Protein AF-A0A914PTU1-F1 (afdb_monomer_lite)

Sequence (161 aa):
MLQQLAYAKQINLPSSGRSLLHLQDDDSEMRTYFAYGGILLILFILLLITLIQKRRQSKPLAANMLQFLKADEWELNESDVLIQFVHKIGNGSTAEVYRGKLSKDFRTPANGPVVLDESYQVAVKILKKNASETQKAEFSAEMEISKLIGRNNRIVNLIGK

Organism: NCBI:txid227884

Foldseek 3Di:
DDDDPDDDDPDDDDPPPPVVVVVVVVVVVVVVVVVVVVVVVVVVVVVVVVVVVVVVVVVVVVVVVVVVVDDDLQADDPQQKAWDPVAWPDDDPFKTKTKIAGDPPDDQSDDDDDPDDPRRIDIDIGTDPPHDPVSVVVVVVVVVVLVVVADDPPDDHRRHD

pLDDT: mean 77.25, std 17.7, range [39.19, 97.62]

InterPro domains:
  IPR000719 Protein kinase domain [PS50011] (83-161)
  IPR001245 Serine-threonine/tyrosine-protein kinase, catalytic domain [PF07714] (83-160)
  IPR011009 Protein kinase-like domain superfamily [SSF56112] (67-160)
  IPR050122 Receptor Tyrosine Kinase [PTHR24416] (39-160)

Structure (mmCIF, N/CA/C/O backbone):
data_AF-A0A914PTU1-F1
#
_entry.id   AF-A0A914PTU1-F1
#
loop_
_atom_site.group_PDB
_atom_site.id
_atom_site.type_symbol
_atom_site.label_atom_id
_atom_site.label_alt_id
_atom_site.label_comp_id
_atom_site.label_asym_id
_atom_site.label_entity_id
_atom_site.label_seq_id
_atom_site.pdbx_PDB_ins_code
_atom_site.Cartn_x
_atom_site.Cartn_y
_atom_site.Cartn_z
_atom_site.occupancy
_atom_site.B_iso_or_equiv
_atom_site.auth_seq_id
_atom_site.auth_comp_id
_atom_site.auth_asym_id
_atom_site.auth_atom_id
_atom_site.pdbx_PDB_model_num
ATOM 1 N N . MET A 1 1 ? 42.000 55.537 -96.298 1.00 42.44 1 MET A N 1
ATOM 2 C CA . MET A 1 1 ? 43.142 54.628 -96.525 1.00 42.44 1 MET A CA 1
ATOM 3 C C . MET A 1 1 ? 43.801 54.328 -95.187 1.00 42.44 1 MET A C 1
ATOM 5 O O . MET A 1 1 ? 44.315 55.258 -94.589 1.00 42.44 1 MET A O 1
ATOM 9 N N . LEU A 1 2 ? 43.737 53.053 -94.775 1.00 39.19 2 LEU A N 1
ATOM 10 C CA . LEU A 1 2 ? 44.742 52.312 -93.986 1.00 39.19 2 LEU A CA 1
ATOM 11 C C . LEU A 1 2 ? 45.057 52.898 -92.590 1.00 39.19 2 LEU A C 1
ATOM 13 O O . LEU A 1 2 ? 45.820 53.841 -92.466 1.00 39.19 2 LEU A O 1
ATOM 17 N N . GLN A 1 3 ? 44.485 52.430 -91.475 1.00 45.81 3 GLN A N 1
ATOM 18 C CA . GLN A 1 3 ? 44.412 51.039 -91.004 1.00 45.81 3 GLN A CA 1
ATOM 19 C C . GLN A 1 3 ? 45.760 50.325 -91.179 1.00 45.81 3 GLN A C 1
ATOM 21 O O . GLN A 1 3 ? 45.937 49.618 -92.160 1.00 45.81 3 GLN A O 1
ATOM 26 N N . GLN A 1 4 ? 46.704 50.570 -90.260 1.00 51.19 4 GLN A N 1
ATOM 27 C CA . GLN A 1 4 ? 47.726 49.621 -89.784 1.00 51.19 4 GLN A CA 1
ATOM 28 C C . GLN A 1 4 ? 48.663 50.299 -88.766 1.00 51.19 4 GLN A C 1
ATOM 30 O O . GLN A 1 4 ? 49.693 50.855 -89.120 1.00 51.19 4 GLN A O 1
ATOM 35 N N . LEU A 1 5 ? 48.318 50.225 -87.479 1.00 46.56 5 LEU A N 1
ATOM 36 C CA . LEU A 1 5 ? 49.283 50.355 -86.376 1.00 46.56 5 LEU A CA 1
ATOM 37 C C . LEU A 1 5 ? 48.986 49.280 -85.324 1.00 46.56 5 LEU A C 1
ATOM 39 O O . LEU A 1 5 ? 48.768 49.545 -84.147 1.00 46.56 5 LEU A O 1
ATOM 43 N N . ALA A 1 6 ? 48.944 48.037 -85.795 1.00 49.97 6 ALA A N 1
ATOM 44 C CA . ALA A 1 6 ? 48.951 46.850 -84.962 1.00 49.97 6 ALA A CA 1
ATOM 45 C C . ALA A 1 6 ? 50.060 45.935 -85.473 1.00 49.97 6 ALA A C 1
ATOM 47 O O . ALA A 1 6 ? 49.818 45.164 -86.392 1.00 49.97 6 ALA A O 1
ATOM 48 N N . TYR A 1 7 ? 51.261 46.021 -84.898 1.00 46.81 7 TYR A N 1
ATOM 49 C CA . TYR A 1 7 ? 52.087 44.833 -84.688 1.00 46.81 7 TYR A CA 1
ATOM 50 C C . TYR A 1 7 ? 53.281 45.121 -83.774 1.00 46.81 7 TYR A C 1
ATOM 52 O O . TYR A 1 7 ? 53.901 46.173 -83.857 1.00 46.81 7 TYR A O 1
ATOM 60 N N . ALA A 1 8 ? 53.621 44.117 -82.966 1.00 49.75 8 ALA A N 1
ATOM 61 C CA . ALA A 1 8 ? 54.862 43.967 -82.209 1.00 49.75 8 ALA A CA 1
ATOM 62 C C . ALA A 1 8 ? 55.012 44.755 -80.893 1.00 49.75 8 ALA A C 1
ATOM 64 O O . ALA A 1 8 ? 55.836 45.657 -80.767 1.00 49.75 8 ALA A O 1
ATOM 65 N N . LYS A 1 9 ? 54.353 44.258 -79.837 1.00 44.16 9 LYS A N 1
ATOM 66 C CA . LYS A 1 9 ? 55.055 44.062 -78.555 1.00 44.16 9 LYS A CA 1
ATOM 67 C C . LYS A 1 9 ? 54.439 42.920 -77.743 1.00 44.16 9 LYS A C 1
ATOM 69 O O . LYS A 1 9 ? 53.749 43.129 -76.751 1.00 44.16 9 LYS A O 1
ATOM 74 N N . GLN A 1 10 ? 54.700 41.687 -78.182 1.00 51.75 10 GLN A N 1
ATOM 75 C CA . GLN A 1 10 ? 54.649 40.522 -77.299 1.00 51.75 10 GLN A CA 1
ATOM 76 C C . GLN A 1 10 ? 55.755 40.687 -76.251 1.00 51.75 10 GLN A C 1
ATOM 78 O O . GLN A 1 10 ? 56.933 40.508 -76.549 1.00 51.75 10 GLN A O 1
ATOM 83 N N . ILE A 1 11 ? 55.374 41.056 -75.031 1.00 48.94 11 ILE A N 1
ATOM 84 C CA . ILE A 1 11 ? 56.231 40.899 -73.859 1.00 48.94 11 ILE A CA 1
ATOM 85 C C . ILE A 1 11 ? 55.790 39.596 -73.199 1.00 48.94 11 ILE A C 1
ATOM 87 O O . ILE A 1 11 ? 54.703 39.507 -72.634 1.00 48.94 11 ILE A O 1
ATOM 91 N N . ASN A 1 12 ? 56.634 38.575 -73.341 1.00 52.88 12 ASN A N 1
ATOM 92 C CA . ASN A 1 12 ? 56.580 37.339 -72.574 1.00 52.88 12 ASN A CA 1
ATOM 93 C C . ASN A 1 12 ? 56.607 37.668 -71.074 1.00 52.88 12 ASN A C 1
ATOM 95 O O . ASN A 1 12 ? 57.621 38.156 -70.576 1.00 52.88 12 ASN A O 1
ATOM 99 N N . LEU A 1 13 ? 55.526 37.360 -70.354 1.00 54.84 13 LEU A N 1
ATOM 100 C CA . LEU A 1 13 ? 55.585 37.096 -68.916 1.00 54.84 13 LEU A CA 1
ATOM 101 C C . LEU A 1 13 ? 55.408 35.584 -68.693 1.00 54.84 13 LEU A C 1
ATOM 103 O O . LEU A 1 13 ? 54.535 34.982 -69.323 1.00 54.84 13 LEU A O 1
ATOM 107 N N . PRO A 1 14 ? 56.226 34.956 -67.829 1.00 46.00 14 PRO A N 1
ATOM 108 C CA . PRO A 1 14 ? 56.241 33.508 -67.649 1.00 46.00 14 PRO A CA 1
ATOM 109 C C . PRO A 1 14 ? 54.942 32.991 -67.011 1.00 46.00 14 PRO A C 1
ATOM 111 O O . PRO A 1 14 ? 54.444 33.531 -66.025 1.00 46.00 14 PRO A O 1
ATOM 114 N N . SER A 1 15 ? 54.415 31.901 -67.569 1.00 56.53 15 SER A N 1
ATOM 115 C CA . SER A 1 15 ? 53.147 31.238 -67.230 1.00 56.53 15 SER A CA 1
ATOM 116 C C . SER A 1 15 ? 53.170 30.399 -65.941 1.00 56.53 15 SER A C 1
ATOM 118 O O . SER A 1 15 ? 52.238 29.638 -65.688 1.00 56.53 15 SER A O 1
ATOM 120 N N . SER A 1 16 ? 54.187 30.541 -65.090 1.00 55.00 16 SER A N 1
ATOM 121 C CA . SER A 1 16 ? 54.391 29.670 -63.921 1.00 55.00 16 SER A CA 1
ATOM 122 C C . SER A 1 16 ? 53.470 29.963 -62.723 1.00 55.00 16 SER A C 1
ATOM 124 O O . SER A 1 16 ? 53.469 29.203 -61.762 1.00 55.00 16 SER A O 1
ATOM 126 N N . GLY A 1 17 ? 52.676 31.041 -62.757 1.00 50.41 17 GLY A N 1
ATOM 127 C CA . GLY A 1 17 ? 51.800 31.448 -61.644 1.00 50.41 17 GLY A CA 1
ATOM 128 C C . GLY A 1 17 ? 50.353 30.937 -61.700 1.00 50.41 17 GLY A C 1
ATOM 129 O O . GLY A 1 17 ? 49.643 31.028 -60.705 1.00 50.41 17 GLY A O 1
ATOM 130 N N . ARG A 1 18 ? 49.886 30.402 -62.838 1.00 52.72 18 ARG A N 1
ATOM 131 C CA . ARG A 1 18 ? 48.481 29.963 -62.991 1.00 52.72 18 ARG A CA 1
ATOM 132 C C . ARG A 1 18 ? 48.214 28.543 -62.489 1.00 52.72 18 ARG A C 1
ATOM 134 O O . ARG A 1 18 ? 47.102 28.265 -62.061 1.00 52.72 18 ARG A O 1
ATOM 141 N N . SER A 1 19 ? 49.222 27.673 -62.473 1.00 53.34 19 SER A N 1
ATOM 142 C CA . SER A 1 19 ? 49.052 26.281 -62.030 1.00 53.34 19 SER A CA 1
ATOM 143 C C . SER A 1 19 ? 49.020 26.121 -60.504 1.00 53.34 19 SER A C 1
ATOM 145 O O . SER A 1 19 ? 48.463 25.147 -60.014 1.00 53.34 19 SER A O 1
ATOM 147 N N . LEU A 1 20 ? 49.573 27.074 -59.742 1.00 51.72 20 LEU A N 1
ATOM 148 C CA . LEU A 1 20 ? 49.569 27.027 -58.272 1.00 51.72 20 LEU A CA 1
ATOM 149 C C . LEU A 1 20 ? 48.252 27.508 -57.648 1.00 51.72 20 LEU A C 1
ATOM 151 O O . LEU A 1 20 ? 47.875 27.014 -56.593 1.00 51.72 20 LEU A O 1
ATOM 155 N N . LEU A 1 21 ? 47.522 28.414 -58.306 1.00 53.25 21 LEU A N 1
ATOM 156 C CA . LEU A 1 21 ? 46.218 28.872 -57.812 1.00 53.25 21 LEU A CA 1
ATOM 157 C C . LEU A 1 21 ? 45.119 27.815 -57.996 1.00 53.25 21 LEU A C 1
ATOM 159 O O . LEU A 1 21 ? 44.223 27.735 -57.169 1.00 53.25 21 LEU A O 1
ATOM 163 N N . HIS A 1 22 ? 45.215 26.969 -59.026 1.00 52.56 22 HIS A N 1
ATOM 164 C CA . HIS A 1 22 ? 44.213 25.930 -59.293 1.00 52.56 22 HIS A CA 1
ATOM 165 C C . HIS A 1 22 ? 44.381 24.682 -58.403 1.00 52.56 22 HIS A C 1
ATOM 167 O O . HIS A 1 22 ? 43.404 24.001 -58.113 1.00 52.56 22 HIS A O 1
ATOM 173 N N . LEU A 1 23 ? 45.602 24.379 -57.944 1.00 54.09 23 LEU A N 1
ATOM 174 C CA . LEU A 1 23 ? 45.843 23.274 -57.002 1.00 54.09 23 LEU A CA 1
ATOM 175 C C . LEU A 1 23 ? 45.496 23.651 -55.556 1.00 54.09 23 LEU A C 1
ATOM 177 O O . LEU A 1 23 ? 45.184 22.781 -54.752 1.00 54.09 23 LEU A O 1
ATOM 181 N N . GLN A 1 24 ? 45.540 24.943 -55.224 1.00 53.88 24 GLN A N 1
ATOM 182 C CA . GLN A 1 24 ? 45.230 25.423 -53.879 1.00 53.88 24 GLN A CA 1
ATOM 183 C C . GLN A 1 24 ? 43.719 25.563 -53.624 1.00 53.88 24 GLN A C 1
ATOM 185 O O . GLN A 1 24 ? 43.294 25.503 -52.470 1.00 53.88 24 GLN A O 1
ATOM 190 N N . ASP A 1 25 ? 42.920 25.707 -54.686 1.00 57.38 25 ASP A N 1
ATOM 191 C CA . ASP A 1 25 ? 41.456 25.796 -54.611 1.00 57.38 25 ASP A CA 1
ATOM 192 C C . ASP A 1 25 ? 40.821 24.422 -54.316 1.00 57.38 25 ASP A C 1
ATOM 194 O O . ASP A 1 25 ? 40.005 24.297 -53.403 1.00 57.38 25 ASP A O 1
ATOM 198 N N . ASP A 1 26 ? 41.294 23.365 -54.985 1.00 62.84 26 ASP A N 1
ATOM 199 C CA . ASP A 1 26 ? 40.749 21.997 -54.890 1.00 62.84 26 ASP A CA 1
ATOM 200 C C . ASP A 1 26 ? 40.943 21.381 -53.484 1.00 62.84 26 ASP A C 1
ATOM 202 O O . ASP A 1 26 ? 40.036 20.788 -52.892 1.00 62.84 26 ASP A O 1
ATOM 206 N N . ASP A 1 27 ? 42.102 21.636 -52.863 1.00 66.44 27 ASP A N 1
ATOM 207 C CA . ASP A 1 27 ? 42.380 21.236 -51.477 1.00 66.44 27 ASP A CA 1
ATOM 208 C C . ASP A 1 27 ? 41.468 21.950 -50.462 1.00 66.44 27 ASP A C 1
ATOM 210 O O . ASP A 1 27 ? 41.181 21.414 -49.384 1.00 66.44 27 ASP A O 1
ATOM 214 N N . SER A 1 28 ? 41.021 23.170 -50.776 1.00 68.19 28 SER A N 1
ATOM 215 C CA . SER A 1 28 ? 40.171 23.981 -49.899 1.00 68.19 28 SER A CA 1
ATOM 216 C C . SER A 1 28 ? 38.699 23.565 -49.973 1.00 68.19 28 SER A C 1
ATOM 218 O O . SER A 1 28 ? 38.025 23.476 -48.938 1.00 68.19 28 SER A O 1
ATOM 220 N N . GLU A 1 29 ? 38.226 23.196 -51.165 1.00 77.56 29 GLU A N 1
ATOM 221 C CA . GLU A 1 29 ? 36.885 22.657 -51.375 1.00 77.56 29 GLU A CA 1
ATOM 222 C C . GLU A 1 29 ? 36.744 21.283 -50.715 1.00 77.56 29 GLU A C 1
ATOM 224 O O . GLU A 1 29 ? 35.802 21.051 -49.954 1.00 77.56 29 GLU A O 1
ATOM 229 N N . MET A 1 30 ? 37.734 20.401 -50.885 1.00 74.88 30 MET A N 1
ATOM 230 C CA . MET A 1 30 ? 37.739 19.075 -50.257 1.00 74.88 30 MET A CA 1
ATOM 231 C C . MET A 1 30 ? 37.681 19.160 -48.728 1.00 74.88 30 MET A C 1
ATOM 233 O O . MET A 1 30 ? 36.872 18.478 -48.094 1.00 74.88 30 MET A O 1
ATOM 237 N N . ARG A 1 31 ? 38.467 20.054 -48.112 1.00 79.56 31 ARG A N 1
ATOM 238 C CA . ARG A 1 31 ? 38.407 20.315 -46.659 1.00 79.56 31 ARG A CA 1
ATOM 239 C C . ARG A 1 31 ? 37.033 20.804 -46.215 1.00 79.56 31 ARG A C 1
ATOM 241 O O . ARG A 1 31 ? 36.557 20.414 -45.149 1.00 79.56 31 ARG A O 1
ATOM 248 N N . THR A 1 32 ? 36.398 21.627 -47.036 1.00 82.94 32 THR A N 1
ATOM 249 C CA . THR A 1 32 ? 35.070 22.177 -46.775 1.00 82.94 32 THR A CA 1
ATOM 250 C C . THR A 1 32 ? 33.999 21.081 -46.827 1.00 82.94 32 THR A C 1
ATOM 252 O O . THR A 1 32 ? 33.176 20.985 -45.914 1.00 82.94 32 THR A O 1
ATOM 255 N N . TYR A 1 33 ? 34.065 20.163 -47.796 1.00 86.56 33 TYR A N 1
ATOM 256 C CA . TYR A 1 33 ? 33.180 18.993 -47.845 1.00 86.56 33 TYR A CA 1
ATOM 257 C C . TYR A 1 33 ? 33.378 18.047 -46.656 1.00 86.56 33 TYR A C 1
ATOM 259 O O . TYR A 1 33 ? 32.392 17.588 -46.074 1.00 86.56 33 TYR A O 1
ATOM 267 N N . PHE A 1 34 ? 34.621 17.797 -46.233 1.00 86.31 34 PHE A N 1
ATOM 268 C CA . PHE A 1 34 ? 34.886 17.002 -45.028 1.00 86.31 34 PHE A CA 1
ATOM 269 C C . PHE A 1 34 ? 34.351 17.677 -43.757 1.00 86.31 34 PHE A C 1
ATOM 271 O O . PHE A 1 34 ? 33.791 16.996 -42.894 1.00 86.31 34 PHE A O 1
ATOM 278 N N . ALA A 1 35 ? 34.457 19.005 -43.655 1.00 87.75 35 ALA A N 1
ATOM 279 C CA . ALA A 1 35 ? 33.905 19.764 -42.537 1.00 87.75 35 ALA A CA 1
ATOM 280 C C . ALA A 1 35 ? 32.371 19.656 -42.477 1.00 87.75 35 ALA A C 1
ATOM 282 O O . ALA A 1 35 ? 31.817 19.316 -41.428 1.00 87.75 35 ALA A O 1
ATOM 283 N N . TYR A 1 36 ? 31.678 19.861 -43.602 1.00 91.75 36 TYR A N 1
ATOM 284 C CA . TYR A 1 36 ? 30.222 19.704 -43.666 1.00 91.75 36 TYR A CA 1
ATOM 285 C C . TYR A 1 36 ? 29.776 18.257 -43.428 1.00 91.75 36 TYR A C 1
ATOM 287 O O . TYR A 1 36 ? 28.799 18.029 -42.713 1.00 91.75 36 TYR A O 1
ATOM 295 N N . GLY A 1 37 ? 30.517 17.275 -43.947 1.00 93.31 37 GLY A N 1
ATOM 296 C CA . GLY A 1 37 ? 30.263 15.856 -43.703 1.00 93.31 37 GLY A CA 1
ATOM 297 C C . GLY A 1 37 ? 30.354 15.491 -42.219 1.00 93.31 37 GLY A C 1
ATOM 298 O O . GLY A 1 37 ? 29.473 14.808 -41.696 1.00 93.31 37 GLY A O 1
ATOM 299 N N . GLY A 1 38 ? 31.363 16.011 -41.513 1.00 92.81 38 GLY A N 1
ATOM 300 C CA . GLY A 1 38 ? 31.507 15.827 -40.068 1.00 92.81 38 GLY A CA 1
ATOM 301 C C . GLY A 1 38 ? 30.344 16.428 -39.274 1.00 92.81 38 GLY A C 1
ATOM 302 O O . GLY A 1 38 ? 29.792 15.772 -38.390 1.00 92.81 38 GLY A O 1
ATOM 303 N N . ILE A 1 39 ? 29.915 17.646 -39.622 1.00 94.50 39 ILE A N 1
ATOM 304 C CA . ILE A 1 39 ? 28.780 18.315 -38.967 1.00 94.50 39 ILE A CA 1
ATOM 305 C C . ILE A 1 39 ? 27.479 17.531 -39.189 1.00 94.50 39 ILE A C 1
ATOM 307 O O . ILE A 1 39 ? 26.732 17.296 -38.237 1.00 94.50 39 ILE A O 1
ATOM 311 N N . LEU A 1 40 ? 27.218 17.077 -40.418 1.00 94.94 40 LEU A N 1
ATOM 312 C CA . LEU A 1 40 ? 26.035 16.273 -40.738 1.00 94.94 40 LEU A CA 1
ATOM 313 C C . LEU A 1 40 ? 26.028 14.934 -39.993 1.00 94.94 40 LEU A C 1
ATOM 315 O O . LEU A 1 40 ? 24.981 14.524 -39.492 1.00 94.94 40 LEU A O 1
ATOM 319 N N . LEU A 1 41 ? 27.188 14.282 -39.854 1.00 95.44 41 LEU A N 1
ATOM 320 C CA . LEU A 1 41 ? 27.323 13.049 -39.080 1.00 95.44 41 LEU A CA 1
ATOM 321 C C . LEU A 1 41 ? 26.992 13.281 -37.598 1.00 95.44 41 LEU A C 1
ATOM 323 O O . LEU A 1 41 ? 26.241 12.508 -37.006 1.00 95.44 41 LEU A O 1
ATOM 327 N N . ILE A 1 42 ? 27.506 14.362 -37.002 1.00 95.44 42 ILE A N 1
ATOM 328 C CA . ILE A 1 42 ? 27.228 14.716 -35.603 1.00 95.44 42 ILE A CA 1
ATOM 329 C C . ILE A 1 42 ? 25.736 14.992 -35.407 1.00 95.44 42 ILE A C 1
ATOM 331 O O . ILE A 1 42 ? 25.135 14.462 -34.472 1.00 95.44 42 ILE A O 1
ATOM 335 N N . LEU A 1 43 ? 25.112 15.763 -36.302 1.00 94.75 43 LEU A N 1
ATOM 336 C CA . LEU A 1 43 ? 23.672 16.027 -36.251 1.00 94.75 43 LEU A CA 1
ATOM 337 C C . LEU A 1 43 ? 22.856 14.738 -36.380 1.00 94.75 43 LEU A C 1
ATOM 339 O O . LEU A 1 43 ? 21.898 14.548 -35.633 1.00 94.75 43 LEU A O 1
ATOM 343 N N . PHE A 1 44 ? 23.259 13.826 -37.265 1.00 95.62 44 PHE A N 1
ATOM 344 C CA . PHE A 1 44 ? 22.610 12.528 -37.426 1.00 95.62 44 PHE A CA 1
ATOM 345 C C . PHE A 1 44 ? 22.741 11.658 -36.169 1.00 95.62 44 PHE A C 1
ATOM 347 O O . PHE A 1 44 ? 21.759 11.059 -35.731 1.00 95.62 44 PHE A O 1
ATOM 354 N N . ILE A 1 45 ? 23.916 11.638 -35.534 1.00 95.31 45 ILE A N 1
ATOM 355 C CA . ILE A 1 45 ? 24.143 10.929 -34.268 1.00 95.31 45 ILE A CA 1
ATOM 356 C C . ILE A 1 45 ? 23.294 11.541 -33.147 1.00 95.31 45 ILE A C 1
ATOM 358 O O . ILE A 1 45 ? 22.639 10.802 -32.416 1.00 95.31 45 ILE A O 1
ATOM 362 N N . LEU A 1 46 ? 23.233 12.870 -33.025 1.00 94.00 46 LEU A N 1
ATOM 363 C CA . LEU A 1 46 ? 22.376 13.547 -32.044 1.00 94.00 46 LEU A CA 1
ATOM 364 C C . LEU A 1 46 ? 20.889 13.263 -32.298 1.00 94.00 46 LEU A C 1
ATOM 366 O O . LEU A 1 46 ? 20.133 13.024 -31.355 1.00 94.00 46 LEU A O 1
ATOM 370 N N . LEU A 1 47 ? 20.462 13.217 -33.560 1.00 93.12 47 LEU A N 1
ATOM 371 C CA . LEU A 1 47 ? 19.097 12.858 -33.943 1.00 93.12 47 LEU A CA 1
ATOM 372 C C . LEU A 1 47 ? 18.798 11.395 -33.579 1.00 93.12 47 LEU A C 1
ATOM 374 O O . LEU A 1 47 ? 17.765 11.101 -32.982 1.00 93.12 47 LEU A O 1
ATOM 378 N N . LEU A 1 48 ? 19.725 10.470 -33.834 1.00 93.00 48 LEU A N 1
ATOM 379 C CA . LEU A 1 48 ? 19.590 9.076 -33.408 1.00 93.00 48 LEU A CA 1
ATOM 380 C C . LEU A 1 48 ? 19.534 8.943 -31.884 1.00 93.00 48 LEU A C 1
ATOM 382 O O . LEU A 1 48 ? 18.662 8.242 -31.370 1.00 93.00 48 LEU A O 1
ATOM 386 N N . ILE A 1 49 ? 20.405 9.637 -31.148 1.00 91.12 49 ILE A N 1
ATOM 387 C CA . ILE A 1 49 ? 20.404 9.639 -29.680 1.00 91.12 49 ILE A CA 1
ATOM 388 C C . ILE A 1 49 ? 19.075 10.190 -29.157 1.00 91.12 49 ILE A C 1
ATOM 390 O O . ILE A 1 49 ? 18.455 9.552 -28.308 1.00 91.12 49 ILE A O 1
ATOM 394 N N . THR A 1 50 ? 18.588 11.315 -29.686 1.00 87.50 50 THR A N 1
ATOM 395 C CA . THR A 1 50 ? 17.302 11.906 -29.275 1.00 87.50 50 THR A CA 1
ATOM 396 C C . THR A 1 50 ? 16.114 11.021 -29.645 1.00 87.50 50 THR A C 1
ATOM 398 O O . THR A 1 50 ? 15.195 10.888 -28.841 1.00 87.50 50 THR A O 1
ATOM 401 N N . LEU A 1 51 ? 16.129 10.327 -30.788 1.00 86.00 51 LEU A N 1
ATOM 402 C CA . LEU A 1 51 ? 15.101 9.342 -31.140 1.00 86.00 51 LEU A CA 1
ATOM 403 C C . LEU A 1 51 ? 15.138 8.108 -30.232 1.00 86.00 51 LEU A C 1
ATOM 405 O O . LEU A 1 51 ? 14.080 7.622 -29.829 1.00 86.00 51 LEU A O 1
ATOM 409 N N . ILE A 1 52 ? 16.323 7.605 -29.876 1.00 85.06 52 ILE A N 1
ATOM 410 C CA . ILE A 1 52 ? 16.480 6.482 -28.940 1.00 85.06 52 ILE A CA 1
ATOM 411 C C . ILE A 1 52 ? 16.016 6.896 -27.541 1.00 85.06 52 ILE A C 1
ATOM 413 O O . ILE A 1 52 ? 15.266 6.153 -26.906 1.00 85.06 52 ILE A O 1
ATOM 417 N N . GLN A 1 53 ? 16.399 8.085 -27.070 1.00 77.25 53 GLN A N 1
ATOM 418 C CA . GLN A 1 53 ? 15.943 8.642 -25.795 1.00 77.25 53 GLN A CA 1
ATOM 419 C C . GLN A 1 53 ? 14.426 8.866 -25.792 1.00 77.25 53 GLN A C 1
ATOM 421 O O . GLN A 1 53 ? 13.753 8.414 -24.868 1.00 77.25 53 GLN A O 1
ATOM 426 N N . LYS A 1 54 ? 13.860 9.449 -26.857 1.00 72.62 54 LYS A N 1
ATOM 427 C CA . LYS A 1 54 ? 12.412 9.646 -27.010 1.00 72.62 54 LYS A CA 1
ATOM 428 C C . LYS A 1 54 ? 11.671 8.315 -27.051 1.00 72.62 54 LYS A C 1
ATOM 430 O O . LYS A 1 54 ? 10.656 8.180 -26.380 1.00 72.62 5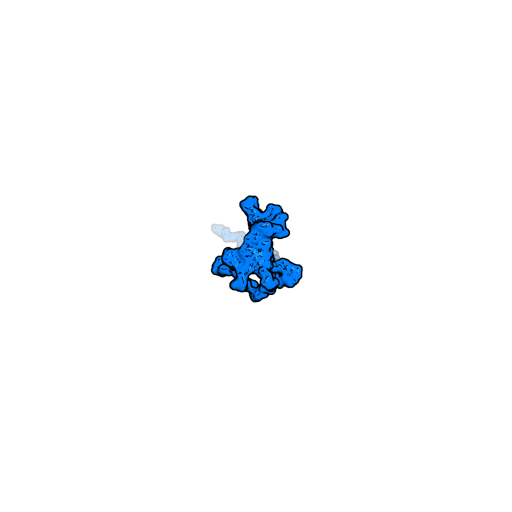4 LYS A O 1
ATOM 435 N N . ARG A 1 55 ? 12.188 7.288 -27.739 1.00 61.78 55 ARG A N 1
ATOM 436 C CA . ARG A 1 55 ? 11.613 5.928 -27.717 1.00 61.78 55 ARG A CA 1
ATOM 437 C C . ARG A 1 55 ? 11.718 5.270 -26.341 1.00 61.78 55 ARG A C 1
ATOM 439 O O . ARG A 1 55 ? 10.786 4.575 -25.950 1.00 61.78 55 ARG A O 1
ATOM 446 N N . ARG A 1 56 ? 12.795 5.502 -25.581 1.00 59.38 56 ARG A N 1
ATOM 447 C CA . ARG A 1 56 ? 12.901 5.061 -24.176 1.00 59.38 56 ARG A CA 1
ATOM 448 C C . ARG A 1 56 ? 11.883 5.784 -23.282 1.00 59.38 56 ARG A C 1
ATOM 450 O O . ARG A 1 56 ? 11.270 5.132 -22.447 1.00 59.38 56 ARG A O 1
ATOM 457 N N 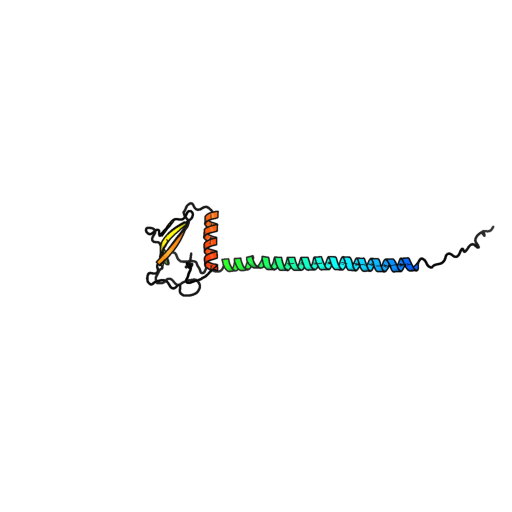. GLN A 1 57 ? 11.614 7.065 -23.534 1.00 54.69 57 GLN A N 1
ATOM 458 C CA . GLN A 1 57 ? 10.567 7.851 -22.863 1.00 54.69 57 GLN A CA 1
ATOM 459 C C . GLN A 1 57 ? 9.142 7.636 -23.403 1.00 54.69 57 GLN A C 1
ATOM 461 O O . GLN A 1 57 ? 8.198 8.102 -22.780 1.00 54.69 57 GLN A O 1
ATOM 466 N N . SER A 1 58 ? 8.956 6.932 -24.527 1.00 52.00 58 SER A N 1
ATOM 467 C CA . SER A 1 58 ? 7.630 6.602 -25.094 1.00 52.00 58 SER A CA 1
ATOM 468 C C . SER A 1 58 ? 7.087 5.258 -24.596 1.00 52.00 58 SER A C 1
ATOM 470 O O . SER A 1 58 ? 5.907 4.963 -24.757 1.00 52.00 58 SER A O 1
ATOM 472 N N . LYS A 1 59 ? 7.936 4.439 -23.962 1.00 51.22 59 LYS A N 1
ATOM 473 C CA . LYS A 1 59 ? 7.532 3.185 -23.314 1.00 51.22 59 LYS A CA 1
ATOM 474 C C . LYS A 1 59 ? 6.829 3.305 -21.945 1.00 51.22 59 LYS A C 1
ATOM 476 O O . LYS A 1 59 ? 6.132 2.346 -21.628 1.00 51.22 59 LYS A O 1
ATOM 481 N N . PRO A 1 60 ? 6.912 4.396 -21.150 1.00 51.66 60 PRO A N 1
ATOM 482 C CA . PRO A 1 60 ? 6.146 4.481 -19.917 1.00 51.66 60 PRO A CA 1
ATOM 483 C C . PRO A 1 60 ? 4.653 4.669 -20.203 1.00 51.66 60 PRO A C 1
ATOM 485 O O . PRO A 1 60 ? 3.850 4.167 -19.443 1.00 51.66 60 PRO A O 1
ATOM 488 N N . LEU A 1 61 ? 4.231 5.296 -21.308 1.00 54.06 61 LEU A N 1
ATOM 489 C CA . LEU A 1 61 ? 2.803 5.588 -21.502 1.00 54.06 61 LEU A CA 1
ATOM 490 C C . LEU A 1 61 ? 1.972 4.345 -21.862 1.00 54.06 61 LEU A C 1
ATOM 492 O O . LEU A 1 61 ? 0.905 4.143 -21.294 1.00 54.06 61 LEU A O 1
ATOM 496 N N . ALA A 1 62 ? 2.465 3.495 -22.768 1.00 54.22 62 ALA A N 1
ATOM 497 C CA . ALA A 1 62 ? 1.766 2.267 -23.155 1.00 54.22 62 ALA A CA 1
ATOM 498 C C . ALA A 1 62 ? 1.839 1.190 -22.061 1.00 54.22 62 ALA A C 1
ATOM 500 O O . ALA A 1 62 ? 0.848 0.507 -21.824 1.00 54.22 62 ALA A O 1
ATOM 501 N N . ALA A 1 63 ? 2.978 1.072 -21.364 1.00 55.47 63 ALA A N 1
ATOM 502 C CA . ALA A 1 63 ? 3.103 0.192 -20.204 1.00 55.47 63 ALA A CA 1
ATOM 503 C C . ALA A 1 63 ? 2.187 0.652 -19.062 1.00 55.47 63 ALA A C 1
ATOM 505 O O . ALA A 1 63 ? 1.455 -0.172 -18.531 1.00 55.47 63 ALA A O 1
ATOM 506 N N . ASN A 1 64 ? 2.134 1.958 -18.768 1.00 51.78 64 ASN A N 1
ATOM 507 C CA . ASN A 1 64 ? 1.215 2.507 -17.772 1.00 51.78 64 ASN A CA 1
ATOM 508 C C . ASN A 1 64 ? -0.251 2.337 -18.203 1.00 51.78 64 ASN A C 1
ATOM 510 O O . ASN A 1 64 ? -1.065 1.967 -17.372 1.00 51.78 64 ASN A O 1
ATOM 514 N N . MET A 1 65 ? -0.613 2.529 -19.481 1.00 52.91 65 MET A N 1
ATOM 515 C CA . MET A 1 65 ? -1.985 2.278 -19.965 1.00 52.91 65 MET A CA 1
ATOM 516 C C . MET A 1 65 ? -2.401 0.809 -19.823 1.00 52.91 65 MET A C 1
ATOM 518 O O . MET A 1 65 ? -3.518 0.529 -19.401 1.00 52.91 65 MET A O 1
ATOM 522 N N . LEU A 1 66 ? -1.511 -0.134 -20.145 1.00 53.31 66 LEU A N 1
ATOM 523 C CA . LEU A 1 66 ? -1.774 -1.563 -19.951 1.00 53.31 66 LEU A CA 1
ATOM 524 C C . LEU A 1 66 ? -1.839 -1.932 -18.462 1.00 53.31 66 LEU A C 1
ATOM 526 O O . LEU A 1 66 ? -2.615 -2.803 -18.082 1.00 53.31 66 LEU A O 1
ATOM 530 N N . GLN A 1 67 ? -1.063 -1.244 -17.622 1.00 54.06 67 GLN A N 1
ATOM 531 C CA . GLN A 1 67 ? -1.095 -1.376 -16.167 1.00 54.06 67 GLN A CA 1
ATOM 532 C C . GLN A 1 67 ? -2.386 -0.794 -15.566 1.00 54.06 67 GLN A C 1
ATOM 534 O O . GLN A 1 67 ? -2.929 -1.392 -14.652 1.00 54.06 67 GLN A O 1
ATOM 539 N N . PHE A 1 68 ? -2.932 0.293 -16.127 1.00 53.38 68 PHE A N 1
ATOM 540 C CA . PHE A 1 68 ? -4.246 0.850 -15.770 1.00 53.38 68 PHE A CA 1
ATOM 541 C C . PHE A 1 68 ? -5.418 -0.058 -16.176 1.00 53.38 68 PHE A C 1
ATOM 543 O O . PHE A 1 68 ? -6.474 -0.005 -15.554 1.00 53.38 68 PHE A O 1
ATOM 550 N N . LEU A 1 69 ? -5.254 -0.873 -17.224 1.00 54.09 69 LEU A N 1
ATOM 551 C CA . LEU A 1 69 ? -6.269 -1.836 -17.671 1.00 54.09 69 LEU A CA 1
ATOM 552 C C . LEU A 1 69 ? -6.217 -3.163 -16.903 1.00 54.09 69 LEU A C 1
ATOM 554 O O . LEU A 1 69 ? -7.184 -3.925 -16.935 1.00 54.09 69 LEU A O 1
ATOM 558 N N . LYS A 1 70 ? -5.104 -3.460 -16.225 1.00 60.34 70 LYS A N 1
ATOM 559 C CA . LYS A 1 70 ? -4.995 -4.622 -15.347 1.00 60.34 70 LYS A CA 1
ATOM 560 C C . LYS A 1 70 ? -5.545 -4.223 -13.979 1.00 60.34 70 LYS A C 1
ATOM 562 O O . LYS A 1 70 ? -5.087 -3.243 -13.404 1.00 60.34 70 LYS A O 1
ATOM 567 N N . ALA A 1 71 ? -6.527 -4.966 -13.470 1.00 67.38 71 ALA A N 1
ATOM 568 C CA . ALA A 1 71 ? -6.976 -4.800 -12.090 1.00 67.38 71 ALA A CA 1
ATOM 569 C C . ALA A 1 71 ? -5.751 -4.835 -11.161 1.00 67.38 71 ALA A C 1
ATOM 571 O O . ALA A 1 71 ? -4.886 -5.699 -11.337 1.00 67.38 71 ALA A O 1
ATOM 572 N N . ASP A 1 72 ? -5.650 -3.875 -10.236 1.00 76.31 72 ASP A N 1
ATOM 573 C CA . ASP A 1 72 ? -4.543 -3.840 -9.284 1.00 76.31 72 ASP A CA 1
ATOM 574 C C . ASP A 1 72 ? -4.597 -5.126 -8.458 1.00 76.31 72 ASP A C 1
ATOM 576 O O . ASP A 1 72 ? -5.529 -5.350 -7.692 1.00 76.31 72 ASP A O 1
ATOM 580 N N . GLU A 1 73 ? -3.599 -5.989 -8.635 1.00 79.25 73 GLU A N 1
ATOM 581 C CA . GLU A 1 73 ? -3.480 -7.270 -7.930 1.00 79.25 73 GLU A CA 1
ATOM 582 C C . GLU A 1 73 ? -3.275 -7.087 -6.421 1.00 79.25 73 GLU A C 1
ATOM 584 O O . GLU A 1 73 ? -3.139 -8.063 -5.699 1.00 79.25 73 GLU A O 1
ATOM 589 N N . TRP A 1 74 ? -3.196 -5.852 -5.933 1.00 83.69 74 TRP A N 1
ATOM 590 C CA . TRP A 1 74 ? -3.135 -5.537 -4.513 1.00 83.69 74 TRP A CA 1
ATOM 591 C C . TRP A 1 74 ? -4.464 -5.037 -3.949 1.00 83.69 74 TRP A C 1
ATOM 593 O O . TRP A 1 74 ? -4.532 -4.828 -2.742 1.00 83.69 74 TRP A O 1
ATOM 603 N N . GLU A 1 75 ? -5.496 -4.846 -4.774 1.00 85.25 75 GLU A N 1
ATOM 604 C CA . GLU A 1 75 ? -6.816 -4.412 -4.308 1.00 85.25 75 GLU A CA 1
ATOM 605 C C . GLU A 1 75 ? -7.480 -5.506 -3.465 1.00 85.25 75 GLU A C 1
ATOM 607 O O . GLU A 1 75 ? -7.583 -6.663 -3.886 1.00 85.25 75 GLU A O 1
ATOM 612 N N . LEU A 1 76 ? -7.942 -5.135 -2.275 1.00 85.62 76 LEU A N 1
ATOM 613 C CA . LEU A 1 76 ? -8.709 -6.001 -1.389 1.00 85.62 76 LEU A CA 1
ATOM 614 C C . LEU A 1 76 ? -10.201 -5.694 -1.507 1.00 85.62 76 LEU A C 1
ATOM 616 O O . LEU A 1 76 ? -10.600 -4.540 -1.647 1.00 85.62 76 LEU A O 1
ATOM 620 N N . ASN A 1 77 ? -11.054 -6.716 -1.382 1.00 86.44 77 ASN A N 1
ATOM 621 C CA . ASN A 1 77 ? -12.476 -6.442 -1.197 1.00 86.44 77 ASN A CA 1
ATOM 622 C C . ASN A 1 77 ? -12.712 -5.941 0.229 1.00 86.44 77 ASN A C 1
ATOM 624 O O . ASN A 1 77 ? -12.098 -6.422 1.183 1.00 86.44 77 ASN A O 1
ATOM 628 N N . GLU A 1 78 ? -13.688 -5.053 0.402 1.00 85.50 78 GLU A N 1
ATOM 629 C CA . GLU A 1 78 ? -14.078 -4.555 1.728 1.00 85.50 78 GLU A CA 1
ATOM 630 C C . GLU A 1 78 ? -14.485 -5.689 2.688 1.00 85.50 78 GLU A C 1
ATOM 632 O O . GLU A 1 78 ? -14.266 -5.600 3.894 1.00 85.50 78 GLU A O 1
ATOM 637 N N . SER A 1 79 ? -15.032 -6.789 2.159 1.00 87.50 79 SER A N 1
ATOM 638 C CA . SER A 1 79 ? -15.402 -7.981 2.933 1.00 87.50 79 SER A CA 1
ATOM 639 C C . SER A 1 79 ? -14.211 -8.803 3.428 1.00 87.50 79 SER A C 1
ATOM 641 O O . SER A 1 79 ? -14.373 -9.621 4.335 1.00 87.50 79 SER A O 1
ATOM 643 N N . ASP A 1 80 ? -13.026 -8.614 2.844 1.00 87.81 80 ASP A N 1
ATOM 644 C CA . ASP A 1 80 ? -11.839 -9.409 3.163 1.00 87.81 80 ASP A CA 1
ATOM 645 C C . ASP A 1 80 ? -11.110 -8.880 4.404 1.00 87.81 80 ASP A C 1
ATOM 647 O O . ASP A 1 80 ? -10.339 -9.621 5.019 1.00 87.81 80 ASP A O 1
ATOM 651 N N . VAL A 1 81 ? -11.373 -7.628 4.806 1.00 90.81 81 VAL A N 1
ATOM 652 C CA . VAL A 1 81 ? -10.693 -6.948 5.915 1.00 90.81 81 VAL A CA 1
ATOM 653 C C . VAL A 1 81 ? -11.701 -6.400 6.922 1.00 90.81 81 VAL A C 1
ATOM 655 O O . VAL A 1 81 ? -12.430 -5.449 6.660 1.00 90.81 81 VAL A O 1
ATOM 658 N N . LEU A 1 82 ? -11.668 -6.922 8.148 1.00 93.56 82 LEU A N 1
ATOM 659 C CA . LEU A 1 82 ? -12.382 -6.331 9.276 1.00 93.56 82 LEU A CA 1
ATOM 660 C C . LEU A 1 82 ? -11.457 -5.392 10.054 1.00 93.56 82 LEU A C 1
ATOM 662 O O . LEU A 1 82 ? -10.522 -5.841 10.721 1.00 93.56 82 LEU A O 1
ATOM 666 N N . ILE A 1 83 ? -11.747 -4.092 10.026 1.00 94.88 83 ILE A N 1
ATOM 667 C CA . ILE A 1 83 ? -10.984 -3.073 10.758 1.00 94.88 83 ILE A CA 1
ATOM 668 C C . ILE A 1 83 ? -11.568 -2.888 12.162 1.00 94.88 83 ILE A C 1
ATOM 670 O O . ILE A 1 83 ? -12.744 -2.567 12.332 1.00 94.88 83 ILE A O 1
ATOM 674 N N . GLN A 1 84 ? -10.738 -3.036 13.195 1.00 95.81 84 GLN A N 1
ATOM 675 C CA . GLN A 1 84 ? -11.136 -2.812 14.584 1.00 95.81 84 GLN A CA 1
ATOM 676 C C . GLN A 1 84 ? -10.802 -1.374 14.999 1.00 95.81 84 GLN A C 1
ATOM 678 O O . GLN A 1 84 ? -9.796 -1.127 15.660 1.00 95.81 84 GLN A O 1
ATOM 683 N N . PHE A 1 85 ? -11.667 -0.413 14.657 1.00 94.31 85 PHE A N 1
ATOM 684 C CA . PHE A 1 85 ? -11.446 1.019 14.938 1.00 94.31 85 PHE A CA 1
ATOM 685 C C . PHE A 1 85 ? -11.252 1.369 16.426 1.00 94.31 85 PHE A C 1
ATOM 687 O O . PHE A 1 85 ? -10.691 2.413 16.749 1.00 94.31 85 PHE A O 1
ATOM 694 N N . VAL A 1 86 ? -11.678 0.498 17.344 1.00 95.25 86 VAL A N 1
ATOM 695 C CA . VAL A 1 86 ? -11.441 0.656 18.790 1.00 95.25 86 VAL A CA 1
ATOM 696 C C . VAL A 1 86 ? -9.972 0.386 19.160 1.00 95.25 86 VAL A C 1
ATOM 698 O O . VAL A 1 86 ? -9.456 0.961 20.112 1.00 95.25 8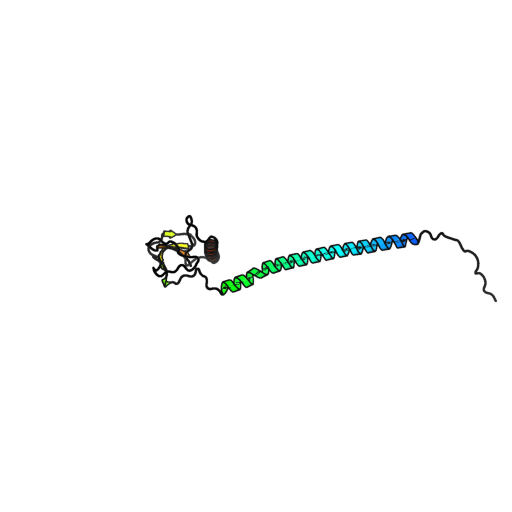6 VAL A O 1
ATOM 701 N N . HIS A 1 87 ? -9.267 -0.442 18.385 1.00 95.12 87 HIS A N 1
ATOM 702 C CA . HIS A 1 87 ? -7.889 -0.863 18.644 1.00 95.12 87 HIS A CA 1
ATOM 703 C C . HIS A 1 87 ? -6.903 -0.108 17.746 1.00 95.12 87 HIS A C 1
ATOM 705 O O . HIS A 1 87 ? -6.343 -0.659 16.794 1.00 95.12 87 HIS A O 1
ATOM 711 N N . LYS A 1 88 ? -6.684 1.174 18.050 1.00 96.62 88 LYS A N 1
ATOM 712 C CA . LYS A 1 88 ? -5.642 1.982 17.404 1.00 96.62 88 LYS A CA 1
ATOM 713 C C . LYS A 1 88 ? -4.266 1.554 17.918 1.00 96.62 88 LYS A C 1
ATOM 715 O O . LYS A 1 88 ? -4.021 1.585 19.119 1.00 96.62 88 LYS A O 1
ATOM 720 N N . ILE A 1 89 ? -3.375 1.179 17.006 1.00 96.94 89 ILE A N 1
ATOM 721 C CA . ILE A 1 89 ? -1.998 0.758 17.311 1.00 96.94 89 ILE A CA 1
ATOM 722 C C . ILE A 1 89 ? -0.963 1.830 16.951 1.00 96.94 89 ILE A C 1
ATOM 724 O O . ILE A 1 89 ? 0.166 1.774 17.424 1.00 96.94 89 ILE A O 1
ATOM 728 N N . GLY A 1 90 ? -1.343 2.830 16.149 1.00 96.06 90 GLY A N 1
ATOM 729 C CA . GLY A 1 90 ? -0.474 3.949 15.799 1.00 96.06 90 GLY A CA 1
ATOM 730 C C . GLY A 1 90 ? -1.257 5.205 15.427 1.00 96.06 90 GLY A C 1
ATOM 731 O O . GLY A 1 90 ? -2.354 5.137 14.874 1.00 96.06 90 GLY A O 1
ATOM 732 N N . ASN A 1 91 ? -0.684 6.368 15.723 1.00 95.62 91 ASN A N 1
ATOM 733 C CA . ASN A 1 91 ? -1.231 7.671 15.356 1.00 95.62 91 ASN A CA 1
ATOM 734 C C . ASN A 1 91 ? -0.106 8.537 14.785 1.00 95.62 91 ASN A C 1
ATOM 736 O O . ASN A 1 91 ? 0.781 8.963 15.520 1.00 95.62 91 ASN A O 1
ATOM 740 N N . GLY A 1 92 ? -0.134 8.766 13.476 1.00 91.38 92 GLY A N 1
ATOM 741 C CA . GLY A 1 92 ? 0.777 9.669 12.782 1.00 91.38 92 GLY A CA 1
ATOM 742 C C . GLY A 1 92 ? 0.144 11.034 12.523 1.00 91.38 92 GLY A C 1
ATOM 743 O O . GLY A 1 92 ? -1.037 11.267 12.783 1.00 91.38 92 GLY A O 1
ATOM 744 N N . SER A 1 93 ? 0.918 11.959 11.963 1.00 88.75 93 SER A N 1
ATOM 745 C CA . SER A 1 93 ? 0.401 13.258 11.513 1.00 88.75 93 SER A CA 1
ATOM 746 C C . SER A 1 93 ? -0.605 13.111 10.363 1.00 88.75 93 SER A C 1
ATOM 748 O O . SER A 1 93 ? -1.619 13.803 10.352 1.00 88.75 93 SER A O 1
ATOM 750 N N . THR A 1 94 ? -0.359 12.174 9.444 1.00 89.06 94 THR A N 1
ATOM 751 C CA . THR A 1 94 ? -1.113 11.997 8.189 1.00 89.06 94 THR A CA 1
ATOM 752 C C . THR A 1 94 ? -2.075 10.808 8.203 1.00 89.06 94 THR A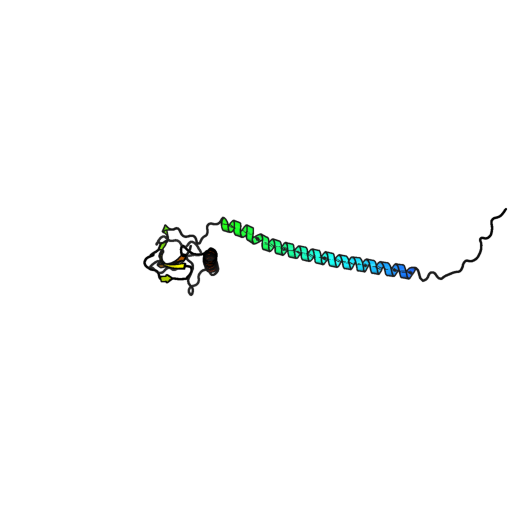 C 1
ATOM 754 O O . THR A 1 94 ? -3.127 10.844 7.565 1.00 89.06 94 THR A O 1
ATOM 757 N N . ALA A 1 95 ? -1.739 9.761 8.953 1.00 94.50 95 ALA A N 1
ATOM 758 C CA . ALA A 1 95 ? -2.464 8.500 8.963 1.00 94.50 95 ALA A CA 1
ATOM 759 C C . ALA A 1 95 ? -2.570 7.916 10.372 1.00 94.50 95 ALA A C 1
ATOM 761 O O . ALA A 1 95 ? -1.776 8.220 11.264 1.00 94.50 95 ALA A O 1
ATOM 762 N N . GLU A 1 96 ? -3.547 7.045 10.558 1.00 96.56 96 GLU A N 1
ATOM 763 C CA . GLU A 1 96 ? -3.764 6.275 11.775 1.00 96.56 96 GLU A CA 1
ATOM 764 C C . GLU A 1 96 ? -3.651 4.791 11.445 1.00 96.56 96 GLU A C 1
ATOM 766 O O . GLU A 1 96 ? -4.026 4.362 10.357 1.00 96.56 96 GLU A O 1
ATOM 771 N N . VAL A 1 97 ? -3.100 4.009 12.367 1.00 96.88 97 VAL A N 1
ATOM 772 C CA . VAL A 1 97 ? -2.923 2.569 12.191 1.00 96.88 97 VAL A CA 1
ATOM 773 C C . VAL A 1 97 ? -3.816 1.851 13.187 1.00 96.88 97 VAL A C 1
ATOM 775 O O . VAL A 1 97 ? -3.750 2.111 14.391 1.00 96.88 97 VAL A O 1
ATOM 778 N N . TYR A 1 98 ? -4.625 0.927 12.689 1.00 97.62 98 TYR A N 1
ATOM 779 C CA . TYR A 1 98 ? -5.553 0.122 13.470 1.00 97.62 98 TYR A CA 1
ATOM 780 C C . TYR A 1 98 ? -5.217 -1.356 13.362 1.00 97.62 98 TYR A C 1
ATOM 782 O O . TYR A 1 98 ? -4.650 -1.810 12.367 1.00 97.62 98 TYR A O 1
ATOM 790 N N . ARG A 1 99 ? -5.611 -2.122 14.377 1.00 95.94 99 ARG A N 1
ATOM 791 C CA . ARG A 1 99 ? -5.645 -3.577 14.267 1.00 95.94 99 ARG A CA 1
ATOM 792 C C . ARG A 1 99 ? -6.772 -3.977 13.316 1.00 95.94 99 ARG A C 1
ATOM 794 O O . ARG A 1 99 ? -7.898 -3.497 13.439 1.00 95.94 99 ARG A O 1
ATOM 801 N N . GLY A 1 100 ? -6.474 -4.872 12.390 1.00 94.38 100 GLY A N 1
ATOM 802 C CA . GLY A 1 100 ? -7.447 -5.503 11.510 1.00 94.38 100 GLY A CA 1
ATOM 803 C C . GLY A 1 100 ? -7.353 -7.019 11.578 1.00 94.38 100 GLY A C 1
ATOM 804 O O . GLY A 1 100 ? -6.411 -7.581 12.145 1.00 94.38 100 GLY A O 1
ATOM 805 N N . LYS A 1 101 ? -8.344 -7.681 10.991 1.00 92.31 101 LYS A N 1
ATOM 806 C CA . LYS A 1 101 ? -8.366 -9.127 10.810 1.00 92.31 101 LYS A CA 1
ATOM 807 C C . LYS A 1 101 ? -8.774 -9.456 9.383 1.00 92.31 101 LYS A C 1
ATOM 809 O O . LYS A 1 101 ? -9.775 -8.928 8.905 1.00 92.31 101 LYS A O 1
ATOM 814 N N . LEU A 1 102 ? -8.013 -10.327 8.736 1.00 90.12 102 LEU A N 1
ATOM 815 C CA . LEU A 1 102 ? -8.354 -10.836 7.414 1.00 90.12 102 LEU A CA 1
ATOM 816 C C . LEU A 1 102 ? -9.380 -11.967 7.507 1.00 90.12 102 LEU A C 1
ATOM 818 O O . LEU A 1 102 ? -9.404 -12.731 8.480 1.00 90.12 102 LEU A O 1
ATOM 822 N N . SER A 1 103 ? -10.223 -12.077 6.482 1.00 86.62 103 SER A N 1
ATOM 823 C CA . SER A 1 103 ? -11.092 -13.236 6.296 1.00 86.62 103 SER A CA 1
ATOM 824 C C . SER A 1 103 ? -10.258 -14.511 6.144 1.00 86.62 103 SER A C 1
ATOM 826 O O . SER A 1 103 ? -9.166 -14.493 5.582 1.00 86.62 103 SER A O 1
ATOM 828 N N . LYS A 1 104 ? -10.780 -15.647 6.617 1.00 76.81 104 LYS A N 1
ATOM 829 C CA . LYS A 1 104 ? -10.123 -16.954 6.426 1.00 76.81 104 LYS A CA 1
ATOM 830 C C . LYS A 1 104 ? -10.090 -17.373 4.958 1.00 76.81 104 LYS A C 1
ATOM 832 O O . LYS A 1 104 ? -9.196 -18.108 4.555 1.00 76.81 104 LYS A O 1
ATOM 837 N N . ASP A 1 105 ? -11.051 -16.883 4.182 1.00 74.81 105 ASP A N 1
ATOM 838 C CA . ASP A 1 105 ? -11.154 -17.147 2.749 1.00 74.81 105 ASP A CA 1
ATOM 839 C C . ASP A 1 105 ? -10.283 -16.192 1.922 1.00 74.81 105 ASP A C 1
ATOM 841 O O . ASP A 1 105 ? -10.245 -16.296 0.694 1.00 74.81 105 ASP A O 1
ATOM 845 N N . PHE A 1 106 ? -9.563 -15.276 2.584 1.00 74.62 106 PHE A N 1
ATOM 846 C CA . PHE A 1 106 ? -8.673 -14.337 1.926 1.00 74.62 106 PHE A CA 1
ATOM 847 C C . PHE A 1 106 ? -7.592 -15.085 1.144 1.00 74.62 106 PHE A C 1
ATOM 849 O O . PHE A 1 106 ? -6.740 -15.786 1.699 1.00 74.62 106 PHE A O 1
ATOM 856 N N . ARG A 1 107 ? -7.607 -14.896 -0.175 1.00 66.44 107 ARG A N 1
ATOM 857 C CA . ARG A 1 107 ? -6.545 -15.347 -1.067 1.00 66.44 107 ARG A CA 1
ATOM 858 C C . ARG A 1 107 ? -5.649 -14.163 -1.350 1.00 66.44 107 ARG A C 1
ATOM 860 O O . ARG A 1 107 ? -6.106 -13.132 -1.822 1.00 66.44 107 ARG A O 1
ATOM 867 N N . THR A 1 108 ? -4.370 -14.333 -1.055 1.00 63.28 108 THR A N 1
ATOM 868 C CA . THR A 1 108 ? -3.362 -13.297 -1.261 1.00 63.28 108 THR A CA 1
ATOM 869 C C . THR A 1 108 ? -3.270 -12.962 -2.745 1.00 63.28 108 THR A C 1
ATOM 871 O O . THR A 1 108 ? -2.928 -13.849 -3.531 1.00 63.28 108 THR A O 1
ATOM 874 N N . PRO A 1 109 ? -3.581 -11.718 -3.144 1.00 60.31 109 PRO A N 1
ATOM 875 C CA . PRO A 1 109 ? -3.781 -11.418 -4.554 1.00 60.31 109 PRO A CA 1
ATOM 876 C C . PRO A 1 109 ? -2.449 -11.221 -5.310 1.00 60.31 109 PRO A C 1
ATOM 878 O O . PRO A 1 109 ? -2.402 -11.441 -6.517 1.00 60.31 109 PRO A O 1
ATOM 881 N N . ALA A 1 110 ? -1.328 -11.001 -4.604 1.00 55.12 110 ALA A N 1
ATOM 882 C CA . ALA A 1 110 ? 0.008 -10.905 -5.199 1.00 55.12 110 ALA A CA 1
ATOM 883 C C . ALA A 1 110 ? 1.029 -11.884 -4.574 1.00 55.12 110 ALA A C 1
ATOM 885 O O . ALA A 1 110 ? 1.361 -11.780 -3.394 1.00 55.12 110 ALA A O 1
ATOM 886 N N . ASN A 1 111 ? 1.595 -12.787 -5.390 1.00 50.50 111 ASN A N 1
ATOM 887 C CA . ASN A 1 111 ? 2.818 -13.583 -5.144 1.00 50.50 111 ASN A CA 1
ATOM 888 C C . ASN A 1 111 ? 2.833 -14.602 -3.979 1.00 50.50 111 ASN A C 1
ATOM 890 O O . ASN A 1 111 ? 3.778 -14.642 -3.192 1.00 50.50 111 ASN A O 1
ATOM 894 N N . GLY A 1 112 ? 1.848 -15.505 -3.921 1.00 51.34 112 GLY A N 1
ATOM 895 C CA . GLY A 1 112 ? 1.896 -16.725 -3.089 1.00 51.34 112 GLY A CA 1
ATOM 896 C C . GLY A 1 112 ? 1.367 -16.533 -1.662 1.00 51.34 112 GLY A C 1
ATOM 897 O O . GLY A 1 112 ? 0.923 -15.442 -1.327 1.00 51.34 112 GLY A O 1
ATOM 898 N N . PRO A 1 113 ? 1.414 -17.536 -0.772 1.00 52.28 113 PRO A N 1
ATOM 899 C CA . PRO A 1 113 ? 0.843 -17.413 0.571 1.00 52.28 113 PRO A CA 1
ATOM 900 C C . PRO A 1 113 ? 1.612 -16.368 1.397 1.00 52.28 113 PRO A C 1
ATOM 902 O O . PRO A 1 113 ? 2.810 -16.527 1.630 1.00 52.28 113 PRO A O 1
ATOM 905 N N . VAL A 1 114 ? 0.963 -15.273 1.819 1.00 61.62 114 VAL A N 1
ATOM 906 C CA . VAL A 1 114 ? 1.472 -14.507 2.972 1.00 61.62 114 VAL A CA 1
ATOM 907 C C . VAL A 1 114 ? 1.365 -15.466 4.145 1.00 61.62 114 VAL A C 1
ATOM 909 O O . VAL A 1 114 ? 0.281 -15.974 4.427 1.00 61.62 114 VAL A O 1
ATOM 912 N N . VAL A 1 115 ? 2.491 -15.747 4.797 1.00 60.50 115 VAL A N 1
ATOM 913 C CA . VAL A 1 115 ? 2.486 -16.497 6.052 1.00 60.50 115 VAL A CA 1
ATOM 914 C C . VAL A 1 115 ? 1.920 -15.559 7.107 1.00 60.50 115 VAL A C 1
ATOM 916 O O . VAL A 1 115 ? 2.642 -14.791 7.738 1.00 60.50 115 VAL A O 1
ATOM 919 N N . LEU A 1 116 ? 0.596 -15.551 7.202 1.00 67.19 116 LEU A N 1
ATOM 920 C CA . LEU A 1 116 ? -0.107 -14.956 8.319 1.00 67.19 116 LEU A CA 1
ATOM 921 C C . LEU A 1 116 ? 0.049 -15.890 9.513 1.00 67.19 116 LEU A C 1
ATOM 923 O O . LEU A 1 116 ? 0.158 -17.110 9.358 1.00 67.19 116 LEU A O 1
ATOM 927 N N . ASP A 1 117 ? 0.065 -15.310 10.705 1.00 67.31 117 ASP A N 1
ATOM 928 C CA . ASP A 1 117 ? -0.121 -16.112 11.901 1.00 67.31 117 ASP A CA 1
ATOM 929 C C . ASP A 1 117 ? -1.528 -16.742 11.890 1.00 67.31 117 ASP A C 1
ATOM 931 O O . ASP A 1 117 ? -2.424 -16.324 11.150 1.00 67.31 117 ASP A O 1
ATOM 935 N N . GLU A 1 118 ? -1.759 -17.741 12.740 1.00 71.75 118 GLU A N 1
ATOM 936 C CA . GLU A 1 118 ? -3.076 -18.388 12.858 1.00 71.75 118 GLU A CA 1
ATOM 937 C C . GLU A 1 118 ? -4.201 -17.406 13.245 1.00 71.75 118 GLU A C 1
ATOM 939 O O . GLU A 1 118 ? -5.389 -17.730 13.143 1.00 71.75 118 GLU A O 1
ATOM 944 N N . SER A 1 119 ? -3.846 -16.194 13.688 1.00 76.69 119 SER A N 1
ATOM 945 C CA . SER A 1 119 ? -4.783 -15.161 14.110 1.00 76.69 119 SER A CA 1
ATOM 946 C C . SER A 1 119 ? -5.271 -14.263 12.963 1.00 76.69 119 SER A C 1
ATOM 948 O O . SER A 1 119 ? -6.287 -13.577 13.145 1.00 76.69 119 SER A O 1
ATOM 950 N N . TYR A 1 120 ? -4.634 -14.324 11.782 1.00 85.19 120 TYR A N 1
ATOM 951 C CA . TYR A 1 120 ? -4.944 -13.519 10.590 1.00 85.19 120 TYR A CA 1
ATOM 952 C C . TYR A 1 120 ? -4.965 -12.014 10.890 1.00 85.19 120 TYR A C 1
ATOM 954 O O . TYR A 1 120 ? -5.752 -11.253 10.317 1.00 85.19 120 TYR A O 1
ATOM 962 N N . GLN A 1 121 ? -4.140 -11.579 11.841 1.00 90.94 121 GLN A N 1
ATOM 963 C CA . GLN A 1 121 ? -4.103 -10.188 12.266 1.00 90.94 121 GLN A CA 1
ATOM 964 C C . GLN A 1 121 ? -3.214 -9.349 11.367 1.00 90.94 121 GLN A C 1
ATOM 966 O O . GLN A 1 121 ? -2.126 -9.756 10.967 1.00 90.94 121 GLN A O 1
ATOM 971 N N . VAL A 1 122 ? -3.680 -8.136 11.091 1.00 92.38 122 VAL A N 1
ATOM 972 C CA . VAL A 1 122 ? -2.988 -7.182 10.229 1.00 92.38 122 VAL A CA 1
ATOM 973 C C . VAL A 1 122 ? -2.996 -5.787 10.833 1.00 92.38 122 VAL A C 1
ATOM 975 O O . VAL A 1 122 ? -3.835 -5.454 11.672 1.00 92.38 122 VAL A O 1
ATOM 978 N N . ALA A 1 123 ? -2.057 -4.960 10.390 1.00 94.50 123 ALA A N 1
ATOM 979 C CA . ALA A 1 123 ? -2.078 -3.527 10.629 1.00 94.50 123 ALA A CA 1
ATOM 980 C C . ALA A 1 123 ? -2.736 -2.840 9.427 1.00 94.50 123 ALA A C 1
ATOM 982 O O . ALA A 1 123 ? -2.293 -3.023 8.297 1.00 94.50 123 ALA A O 1
ATOM 983 N N . VAL A 1 124 ? -3.778 -2.046 9.671 1.00 95.12 124 VAL A N 1
ATOM 984 C CA . VAL A 1 124 ? -4.482 -1.284 8.634 1.00 95.12 124 VAL A CA 1
ATOM 985 C C . VAL A 1 124 ? -4.164 0.190 8.823 1.00 95.12 124 VAL A C 1
ATOM 987 O O . VAL A 1 124 ? -4.536 0.784 9.837 1.00 95.12 124 VAL A O 1
ATOM 990 N N . LYS A 1 125 ? -3.445 0.773 7.864 1.00 95.88 125 LYS A N 1
ATOM 991 C CA . LYS A 1 125 ? -3.073 2.190 7.860 1.00 95.88 125 LYS A CA 1
ATOM 992 C C . LYS A 1 125 ? -4.112 2.976 7.062 1.00 95.88 125 LYS A C 1
ATOM 994 O O . LYS A 1 125 ? -4.362 2.659 5.908 1.00 95.88 125 LYS A O 1
ATOM 999 N N . ILE A 1 126 ? -4.706 3.997 7.672 1.00 95.00 126 ILE A N 1
ATOM 1000 C CA . ILE A 1 126 ? -5.814 4.776 7.108 1.00 95.00 126 ILE A CA 1
ATOM 1001 C C . ILE A 1 126 ? -5.451 6.259 7.148 1.00 95.00 126 ILE A C 1
ATOM 1003 O O . ILE A 1 126 ? -5.062 6.782 8.193 1.00 95.00 126 ILE A O 1
ATOM 1007 N N . LEU A 1 127 ? -5.589 6.950 6.017 1.00 95.06 127 LEU A N 1
ATOM 1008 C CA . LEU A 1 127 ? -5.439 8.405 5.940 1.00 95.06 127 LEU A CA 1
ATOM 1009 C C . LEU A 1 127 ? -6.493 9.118 6.795 1.00 95.06 127 LEU A C 1
ATOM 1011 O O . LEU A 1 127 ? -7.669 8.750 6.814 1.00 95.06 127 LEU A O 1
ATOM 1015 N N . LYS A 1 128 ? -6.085 10.192 7.472 1.00 94.56 128 LYS A N 1
ATOM 1016 C CA . LYS A 1 128 ? -7.027 11.052 8.194 1.00 94.56 128 LYS A CA 1
ATOM 1017 C C . LYS A 1 128 ? -7.938 11.791 7.210 1.00 94.56 128 LYS A C 1
ATOM 1019 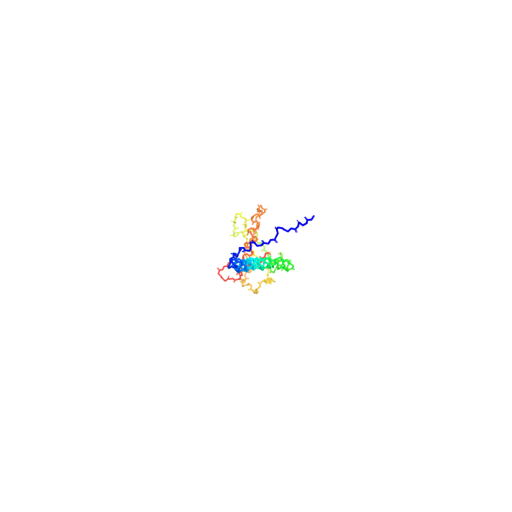O O . LYS A 1 128 ? -7.516 12.177 6.123 1.00 94.56 128 LYS A O 1
ATOM 1024 N N . LYS A 1 129 ? -9.188 12.052 7.612 1.00 91.94 129 LYS A N 1
ATOM 1025 C CA . LYS A 1 129 ? -10.203 12.713 6.760 1.00 91.94 129 LYS A CA 1
ATOM 1026 C C . LYS A 1 129 ? -9.779 14.095 6.248 1.00 91.94 129 LYS A C 1
ATOM 1028 O O . LYS A 1 129 ? -10.243 14.524 5.201 1.00 91.94 129 LYS A O 1
ATOM 1033 N N . ASN A 1 130 ? -8.926 14.789 6.994 1.00 92.25 130 ASN A N 1
ATOM 1034 C CA . ASN A 1 130 ? -8.418 16.122 6.680 1.00 92.25 130 ASN A CA 1
ATOM 1035 C C . ASN A 1 130 ? -7.036 16.101 6.002 1.00 92.25 130 ASN A C 1
ATOM 1037 O O . ASN A 1 130 ? -6.359 17.128 5.995 1.00 92.25 130 ASN A O 1
ATOM 1041 N N . ALA A 1 131 ? -6.598 14.952 5.478 1.00 91.75 131 ALA A N 1
ATOM 1042 C CA . ALA A 1 131 ? -5.307 14.852 4.816 1.00 91.75 131 ALA A CA 1
ATOM 1043 C C . ALA A 1 131 ? -5.255 15.706 3.538 1.00 91.75 131 ALA A C 1
ATOM 1045 O O . ALA A 1 131 ? -6.185 15.688 2.725 1.00 91.75 131 ALA A O 1
ATOM 1046 N N . SER A 1 132 ? -4.156 16.442 3.357 1.00 94.38 132 SER A N 1
ATOM 1047 C CA . SER A 1 132 ? -3.922 17.256 2.161 1.00 94.38 132 SER A CA 1
ATOM 1048 C C . SER A 1 132 ? -3.623 16.388 0.935 1.00 94.38 132 SER A C 1
ATOM 1050 O O . SER A 1 132 ? -3.251 15.222 1.058 1.00 94.38 132 SER A O 1
ATOM 1052 N N . GLU A 1 133 ? -3.727 16.962 -0.266 1.00 93.94 133 GLU A N 1
ATOM 1053 C CA . GLU A 1 133 ? -3.373 16.255 -1.507 1.00 93.94 133 GLU A CA 1
ATOM 1054 C C . GLU A 1 133 ? -1.919 15.766 -1.509 1.00 93.94 133 GLU A C 1
ATOM 1056 O O . GLU A 1 133 ? -1.644 14.643 -1.925 1.00 93.94 133 GLU A O 1
ATOM 1061 N N . THR A 1 134 ? -0.992 16.550 -0.950 1.00 94.38 134 THR A N 1
ATOM 1062 C CA . THR A 1 134 ? 0.403 16.125 -0.771 1.00 94.38 134 THR A CA 1
ATOM 1063 C C . THR A 1 134 ? 0.498 14.875 0.104 1.00 94.38 134 THR A C 1
ATOM 1065 O O . THR A 1 134 ? 1.196 13.933 -0.249 1.00 94.38 134 THR A O 1
ATOM 1068 N N . GLN A 1 135 ? -0.257 14.818 1.204 1.00 92.88 135 GLN A N 1
ATOM 1069 C CA . GLN A 1 135 ? -0.248 13.670 2.117 1.00 92.88 135 GLN A CA 1
ATOM 1070 C C . GLN A 1 135 ? -0.884 12.426 1.488 1.00 92.88 135 GLN A C 1
ATOM 1072 O O . GLN A 1 135 ? -0.423 11.311 1.728 1.00 92.88 135 GLN A O 1
ATOM 1077 N N . LYS A 1 136 ? -1.917 12.599 0.655 1.00 93.56 136 LYS A N 1
ATOM 1078 C CA . LYS A 1 136 ? -2.492 11.503 -0.139 1.00 93.56 136 LYS A CA 1
ATOM 1079 C C . LYS A 1 136 ? -1.481 10.965 -1.153 1.00 93.56 136 LYS A C 1
ATOM 1081 O O . LYS A 1 136 ? -1.347 9.751 -1.287 1.00 93.56 136 LYS A O 1
ATOM 1086 N N . ALA A 1 137 ? -0.747 11.852 -1.827 1.00 92.75 137 ALA A N 1
ATOM 1087 C CA . ALA A 1 137 ? 0.292 11.469 -2.778 1.00 92.75 137 ALA A CA 1
ATOM 1088 C C . ALA A 1 137 ? 1.453 10.730 -2.092 1.00 92.75 137 ALA A C 1
ATOM 1090 O O . ALA A 1 137 ? 1.882 9.688 -2.579 1.00 92.75 137 ALA A O 1
ATOM 1091 N N . GLU A 1 138 ? 1.915 11.215 -0.937 1.00 93.19 138 GLU A N 1
ATOM 1092 C CA . GLU A 1 138 ? 2.940 10.548 -0.121 1.00 93.19 138 GLU A CA 1
ATOM 1093 C C . GLU A 1 138 ? 2.487 9.159 0.344 1.00 93.19 138 GLU A C 1
ATOM 1095 O O . GLU A 1 138 ? 3.240 8.193 0.230 1.00 93.19 138 GLU A O 1
ATOM 1100 N N . PHE A 1 139 ? 1.241 9.035 0.809 1.00 92.69 139 PHE A N 1
ATOM 1101 C CA . PHE A 1 139 ? 0.663 7.752 1.210 1.00 92.69 139 PHE A CA 1
ATOM 1102 C C . PHE A 1 139 ? 0.597 6.761 0.040 1.00 92.69 139 PHE A C 1
ATOM 1104 O O . PHE A 1 139 ? 0.968 5.597 0.184 1.00 92.69 139 PHE A O 1
ATOM 1111 N N . SER A 1 140 ? 0.176 7.224 -1.141 1.00 91.06 140 SER A N 1
ATOM 1112 C CA . SER A 1 140 ? 0.174 6.396 -2.350 1.00 91.06 140 SER A CA 1
ATOM 1113 C C . SER A 1 140 ? 1.592 5.997 -2.769 1.00 91.06 140 SER A C 1
ATOM 1115 O O . SER A 1 140 ? 1.803 4.864 -3.191 1.00 91.06 140 SER A O 1
ATOM 1117 N N . ALA A 1 141 ? 2.572 6.894 -2.643 1.00 91.44 141 ALA A N 1
ATOM 1118 C CA . ALA A 1 141 ? 3.964 6.601 -2.972 1.00 91.44 141 ALA A CA 1
ATOM 1119 C C . ALA A 1 141 ? 4.572 5.551 -2.026 1.00 91.44 141 ALA A C 1
ATOM 1121 O O . ALA A 1 141 ? 5.267 4.647 -2.484 1.00 91.44 141 ALA A O 1
ATOM 1122 N N . GLU A 1 142 ? 4.277 5.620 -0.724 1.00 91.38 142 GLU A N 1
ATOM 1123 C CA . GLU A 1 142 ? 4.696 4.612 0.264 1.00 91.38 142 GLU A CA 1
ATOM 1124 C C . GLU A 1 142 ? 4.171 3.213 -0.089 1.00 91.38 142 GLU A C 1
ATOM 1126 O O . GLU A 1 142 ? 4.896 2.218 0.006 1.00 91.38 142 GLU A O 1
ATOM 1131 N N . MET A 1 143 ? 2.920 3.137 -0.541 1.00 90.06 143 MET A N 1
ATOM 1132 C CA . MET A 1 143 ? 2.309 1.892 -0.991 1.00 90.06 143 MET A CA 1
ATOM 1133 C C . MET A 1 143 ? 3.005 1.334 -2.238 1.00 90.06 143 MET A C 1
ATOM 1135 O O . MET A 1 143 ? 3.358 0.157 -2.255 1.00 90.06 143 MET A O 1
ATOM 1139 N N . GLU A 1 144 ? 3.275 2.165 -3.248 1.00 89.81 144 GLU A N 1
ATOM 1140 C CA . GLU A 1 144 ? 3.996 1.740 -4.459 1.00 89.81 144 GLU A CA 1
ATOM 1141 C C . GLU A 1 144 ? 5.432 1.281 -4.155 1.00 89.81 144 GLU A C 1
ATOM 1143 O O . GLU A 1 144 ? 5.898 0.276 -4.696 1.00 89.81 144 GLU A O 1
ATOM 1148 N N . ILE A 1 145 ? 6.120 1.946 -3.220 1.00 89.94 145 ILE A N 1
ATOM 1149 C CA . ILE A 1 145 ? 7.430 1.501 -2.723 1.00 89.94 145 ILE A CA 1
ATOM 1150 C C . ILE A 1 145 ? 7.308 0.128 -2.055 1.00 89.94 145 ILE A C 1
ATOM 1152 O O . ILE A 1 145 ? 8.124 -0.756 -2.308 1.00 89.94 145 ILE A O 1
ATOM 1156 N N . SER A 1 146 ? 6.277 -0.080 -1.237 1.00 88.12 146 SER A N 1
ATOM 1157 C CA . SER A 1 146 ? 6.060 -1.354 -0.546 1.00 88.12 146 SER A CA 1
ATOM 1158 C C . SER A 1 146 ? 5.763 -2.499 -1.526 1.00 88.12 146 SER A C 1
ATOM 1160 O O . SER A 1 146 ? 6.292 -3.599 -1.355 1.00 88.12 146 SER A O 1
ATOM 1162 N N . LYS A 1 147 ? 4.997 -2.238 -2.599 1.00 86.88 147 LYS A N 1
ATOM 1163 C CA . LYS A 1 147 ? 4.793 -3.188 -3.710 1.00 86.88 147 LYS A CA 1
ATOM 1164 C C . LYS A 1 147 ? 6.112 -3.540 -4.404 1.00 86.88 147 LYS A C 1
ATOM 1166 O O . LYS A 1 147 ? 6.347 -4.709 -4.706 1.00 86.88 147 LYS A O 1
ATOM 1171 N N . LEU A 1 148 ? 6.973 -2.545 -4.639 1.00 86.06 148 LEU A N 1
ATOM 1172 C CA . LEU A 1 148 ? 8.264 -2.722 -5.311 1.00 86.06 148 LEU A CA 1
ATOM 1173 C C . LEU A 1 148 ? 9.267 -3.521 -4.470 1.00 86.06 148 LEU A C 1
ATOM 1175 O O . LEU A 1 148 ? 9.978 -4.364 -5.014 1.00 86.06 148 LEU A O 1
ATOM 1179 N N . ILE A 1 149 ? 9.336 -3.259 -3.161 1.00 86.62 149 ILE A N 1
ATOM 1180 C CA . ILE A 1 149 ? 10.209 -4.002 -2.239 1.00 86.62 149 ILE A CA 1
ATOM 1181 C C . ILE A 1 149 ? 9.815 -5.486 -2.211 1.00 86.62 149 ILE A C 1
ATOM 1183 O O . ILE A 1 149 ? 10.678 -6.361 -2.115 1.00 86.62 149 ILE A O 1
ATOM 1187 N N . GLY A 1 150 ? 8.516 -5.768 -2.326 1.00 81.38 150 GLY A N 1
ATOM 1188 C CA . GLY A 1 150 ? 7.987 -7.120 -2.292 1.00 81.38 150 GLY A CA 1
ATOM 1189 C C . GLY A 1 150 ? 8.078 -7.732 -0.896 1.00 81.38 150 GLY A C 1
ATOM 1190 O O . GLY A 1 150 ? 8.063 -7.036 0.119 1.00 81.38 150 GLY A O 1
ATOM 1191 N N . ARG A 1 151 ? 8.132 -9.064 -0.834 1.00 82.62 151 ARG A N 1
ATOM 1192 C CA . ARG A 1 151 ? 8.093 -9.795 0.436 1.00 82.62 151 ARG A CA 1
ATOM 1193 C C . ARG A 1 151 ? 9.473 -9.998 1.029 1.00 82.62 151 ARG A C 1
ATOM 1195 O O . ARG A 1 151 ? 10.386 -10.469 0.354 1.00 82.62 151 ARG A O 1
ATOM 1202 N N . ASN A 1 152 ? 9.590 -9.737 2.323 1.00 83.62 152 ASN A N 1
ATOM 1203 C CA . ASN A 1 152 ? 10.800 -9.973 3.088 1.00 83.62 152 ASN A CA 1
ATOM 1204 C C . ASN A 1 152 ? 10.464 -10.274 4.562 1.00 83.62 152 ASN A C 1
ATOM 1206 O O . ASN A 1 152 ? 9.591 -9.661 5.170 1.00 83.62 152 ASN A O 1
ATOM 1210 N N . ASN A 1 153 ? 11.165 -11.247 5.147 1.00 84.56 153 ASN A N 1
ATOM 1211 C CA . ASN A 1 153 ? 10.877 -11.769 6.489 1.00 84.56 153 ASN A CA 1
ATOM 1212 C C . ASN A 1 153 ? 11.336 -10.847 7.634 1.00 84.56 153 ASN A C 1
ATOM 1214 O O . ASN A 1 153 ? 11.133 -11.174 8.799 1.00 84.56 153 ASN A O 1
ATOM 1218 N N . ARG A 1 154 ? 12.019 -9.740 7.326 1.00 87.75 154 ARG A N 1
ATOM 1219 C CA . ARG A 1 154 ? 12.607 -8.813 8.308 1.00 87.75 154 ARG A CA 1
ATOM 1220 C C . ARG A 1 154 ? 12.002 -7.413 8.264 1.00 87.75 154 ARG A C 1
ATOM 1222 O O . ARG A 1 154 ? 12.443 -6.549 9.015 1.00 87.75 154 ARG A O 1
ATOM 1229 N N . ILE A 1 155 ? 11.030 -7.180 7.389 1.00 87.62 155 ILE A N 1
ATOM 1230 C CA . ILE A 1 155 ? 10.344 -5.895 7.242 1.00 87.62 155 ILE A CA 1
ATOM 1231 C C . ILE A 1 155 ? 8.835 -6.118 7.222 1.00 87.62 155 ILE A C 1
ATOM 1233 O O . ILE A 1 155 ? 8.354 -7.233 7.018 1.00 87.62 155 ILE A O 1
ATOM 1237 N N . VAL A 1 156 ? 8.085 -5.038 7.423 1.00 89.00 156 VAL A N 1
ATOM 1238 C CA . VAL A 1 156 ? 6.631 -5.064 7.278 1.00 89.00 156 VAL A CA 1
ATOM 1239 C C . VAL A 1 156 ? 6.292 -5.270 5.805 1.00 89.00 156 VAL A C 1
ATOM 1241 O O . VAL A 1 156 ? 6.708 -4.488 4.954 1.00 89.00 156 VAL A O 1
ATOM 1244 N N . ASN A 1 157 ? 5.541 -6.329 5.519 1.00 88.12 157 ASN A N 1
ATOM 1245 C CA . ASN A 1 157 ? 5.095 -6.643 4.170 1.00 88.12 157 ASN A CA 1
ATOM 1246 C C . ASN A 1 157 ? 3.752 -5.971 3.892 1.00 88.12 157 ASN A C 1
ATOM 1248 O O . ASN A 1 157 ? 2.846 -6.019 4.727 1.00 88.12 157 ASN A O 1
ATOM 1252 N N . LEU A 1 158 ? 3.608 -5.401 2.696 1.00 89.75 158 LEU A N 1
ATOM 1253 C CA . LEU A 1 158 ? 2.299 -5.011 2.187 1.00 89.75 158 LEU A CA 1
ATOM 1254 C C . LEU A 1 158 ? 1.481 -6.272 1.896 1.00 89.75 158 LEU A C 1
ATOM 1256 O O . LEU A 1 158 ? 2.004 -7.246 1.354 1.00 89.75 158 LEU A O 1
ATOM 1260 N N . ILE A 1 159 ? 0.202 -6.244 2.266 1.00 87.94 159 ILE A N 1
ATOM 1261 C CA . ILE A 1 159 ? -0.747 -7.331 1.988 1.00 87.94 159 ILE A CA 1
ATOM 1262 C C . ILE A 1 159 ? -1.699 -6.932 0.861 1.00 87.94 159 ILE A C 1
ATOM 1264 O O . ILE A 1 159 ? -1.947 -7.733 -0.035 1.00 87.94 159 ILE A O 1
ATOM 1268 N N . GLY A 1 160 ? -2.194 -5.696 0.900 1.00 88.25 160 GL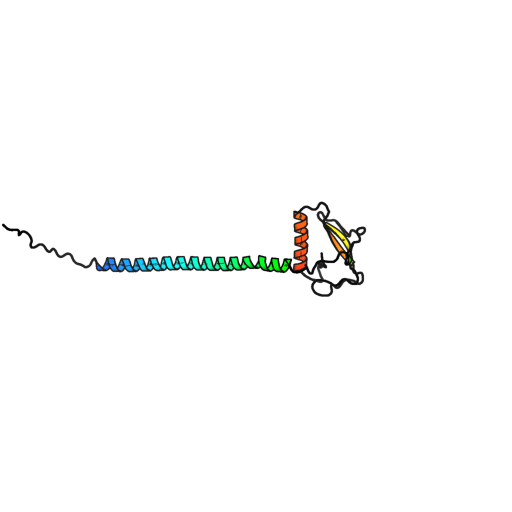Y A N 1
ATOM 1269 C CA . GLY A 1 160 ? -3.085 -5.123 -0.099 1.00 88.25 160 GLY A CA 1
ATOM 1270 C C . GLY A 1 160 ? -3.539 -3.721 0.303 1.00 88.25 160 GLY A C 1
ATOM 1271 O O . GLY A 1 160 ? -3.100 -3.211 1.341 1.00 88.25 160 GLY A O 1
ATOM 1272 N N . LYS A 1 161 ? -4.377 -3.114 -0.535 1.00 86.62 161 LYS A N 1
ATOM 1273 C CA . LYS A 1 161 ? -4.955 -1.782 -0.364 1.00 86.62 161 LYS A CA 1
ATOM 1274 C C . LYS A 1 161 ? -6.473 -1.815 -0.441 1.00 86.62 161 LYS A C 1
ATOM 1276 O O . LYS A 1 161 ? -6.989 -2.697 -1.162 1.00 86.62 161 LYS A O 1
#

Radius of gyration: 40.17 Å; chains: 1; bounding box: 72×73×115 Å

Secondary structure (DSSP, 8-state):
--------------GGGHHHHHHHHHHHHHHHHHHHHHHHHHHHHHHHHHHHHHHHHHHHHHHHHHHHHS--TTPPPGGGEEEEEEEEEEE-SSEEEEEEEE-TTPPPSSSS-----TT-EEEEEEE-TT--HHHHHHHHHHHHHHHHH---TTSPPP---